Protein AF-A0A7W6ZSQ0-F1 (afdb_monomer)

Solvent-accessible surface area (backbone atoms only — not comparable to full-atom values): 3936 Å² total; per-residue (Å²): 134,84,81,81,80,75,52,74,67,54,51,51,51,52,53,51,52,55,49,51,50,55,51,52,53,51,50,39,51,76,72,48,70,43,54,66,58,48,71,68,46,81,78,90,61,44,75,64,59,50,48,52,51,53,55,52,67,74,60,69,66,96,124

Radius of gyration: 15.47 Å; Cα contacts (8 Å, |Δi|>4): 13; chains: 1; bounding box: 32×31×36 Å

InterPro domains:
  IPR036271 Tetracyclin repressor-like, C-terminal domain superfamily [SSF48498] (4-58)

Secondary structure (DSSP, 8-state):
----PPPHHHHHHHHHHHHHHHHHHHHHHHTTTTHHHHHHSSSS--HHHHHHHHHHHHT----

Structure (mmCIF, N/CA/C/O backbone):
data_AF-A0A7W6ZSQ0-F1
#
_entry.id   AF-A0A7W6ZSQ0-F1
#
loop_
_atom_site.group_PDB
_atom_site.id
_atom_site.type_symbol
_atom_site.label_atom_id
_atom_site.label_alt_id
_atom_site.label_comp_id
_atom_site.label_asym_id
_atom_site.label_entity_id
_atom_site.label_seq_id
_atom_site.pdbx_PDB_ins_code
_atom_site.Cartn_x
_atom_site.Cartn_y
_atom_site.Cartn_z
_atom_site.occupancy
_atom_site.B_iso_or_equiv
_atom_site.auth_seq_id
_atom_site.auth_comp_id
_atom_site.auth_asym_id
_atom_site.auth_atom_id
_atom_site.pdbx_PDB_model_num
ATOM 1 N N . MET A 1 1 ? 17.410 -22.394 -17.258 1.00 43.72 1 MET A N 1
ATOM 2 C CA . MET A 1 1 ? 16.504 -21.260 -17.551 1.00 43.72 1 MET A CA 1
ATOM 3 C C . MET A 1 1 ? 17.346 -19.991 -17.639 1.00 43.72 1 MET A C 1
ATOM 5 O O . MET A 1 1 ? 18.154 -19.765 -16.749 1.00 43.72 1 MET A O 1
ATOM 9 N N . ARG A 1 2 ? 17.281 -19.221 -18.735 1.00 49.22 2 ARG A N 1
ATOM 10 C CA . ARG A 1 2 ? 18.055 -17.971 -18.879 1.00 49.22 2 ARG A CA 1
ATOM 11 C C . ARG A 1 2 ? 17.271 -16.847 -18.198 1.00 49.22 2 ARG A C 1
ATOM 13 O O . ARG A 1 2 ? 16.159 -16.567 -18.628 1.00 49.22 2 ARG A O 1
ATOM 20 N N . ALA A 1 3 ? 17.839 -16.213 -17.172 1.00 61.62 3 ALA A N 1
ATOM 21 C CA . ALA A 1 3 ? 17.230 -15.041 -16.548 1.00 61.62 3 ALA A CA 1
ATOM 22 C C . ALA A 1 3 ? 17.056 -13.928 -17.598 1.00 61.62 3 ALA A C 1
ATOM 24 O O . ALA A 1 3 ? 18.026 -13.501 -18.236 1.00 61.62 3 ALA A O 1
ATOM 25 N N . ARG A 1 4 ? 15.813 -13.485 -17.811 1.00 76.12 4 ARG A N 1
ATOM 26 C CA . ARG A 1 4 ? 15.485 -12.345 -18.674 1.00 76.12 4 ARG A CA 1
ATOM 27 C C . ARG A 1 4 ? 16.091 -11.096 -18.031 1.00 76.12 4 ARG A C 1
ATOM 29 O O . ARG A 1 4 ? 15.651 -10.679 -16.966 1.00 76.12 4 ARG A O 1
ATOM 36 N N . ARG A 1 5 ? 17.108 -10.497 -18.656 1.00 83.69 5 ARG A 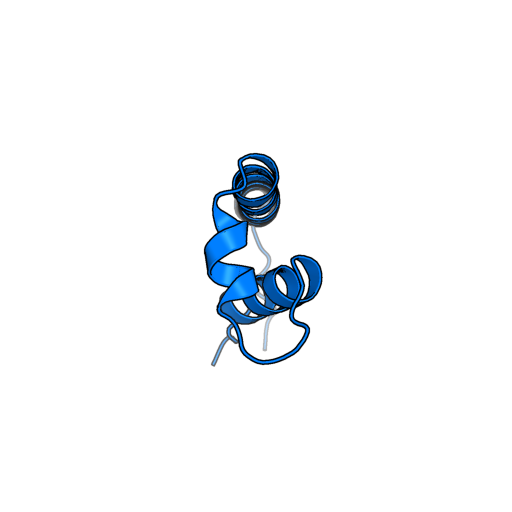N 1
ATOM 37 C CA . ARG A 1 5 ? 17.624 -9.202 -18.190 1.00 83.69 5 ARG A CA 1
ATOM 38 C C . ARG A 1 5 ? 16.579 -8.130 -18.485 1.00 83.69 5 ARG A C 1
ATOM 40 O O . ARG A 1 5 ? 16.165 -7.990 -19.635 1.00 83.69 5 ARG A O 1
ATOM 47 N N . LEU A 1 6 ? 16.169 -7.404 -17.452 1.00 85.88 6 LEU A N 1
ATOM 48 C CA . LEU A 1 6 ? 15.307 -6.236 -17.587 1.00 85.88 6 LEU A CA 1
ATOM 49 C C . LEU A 1 6 ? 16.097 -5.086 -18.219 1.00 85.88 6 LEU A C 1
ATOM 51 O O . LEU A 1 6 ? 17.274 -4.882 -17.913 1.00 85.88 6 LEU A O 1
ATOM 55 N N . SER A 1 7 ? 15.452 -4.329 -19.101 1.00 94.75 7 SER A N 1
ATOM 56 C CA . SER A 1 7 ? 15.992 -3.058 -19.575 1.00 94.75 7 SER A CA 1
ATOM 57 C C . SER A 1 7 ? 15.992 -2.017 -18.443 1.00 94.75 7 SER A C 1
ATOM 59 O O . SER A 1 7 ? 15.214 -2.143 -17.492 1.00 94.75 7 SER A O 1
ATOM 61 N N . PRO A 1 8 ? 16.799 -0.945 -18.538 1.00 95.38 8 PRO A N 1
ATOM 62 C CA . PRO A 1 8 ? 16.755 0.153 -17.570 1.00 95.38 8 PRO A CA 1
ATOM 63 C C . PRO A 1 8 ? 15.352 0.741 -17.367 1.00 95.38 8 PRO A C 1
ATOM 65 O O . P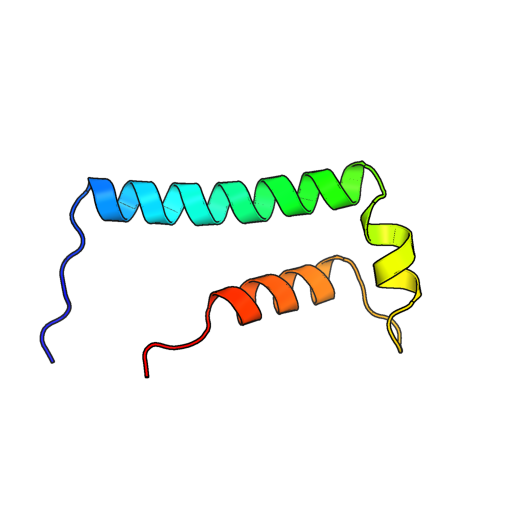RO A 1 8 ? 14.959 0.999 -16.233 1.00 95.38 8 PRO A O 1
ATOM 68 N N . LEU A 1 9 ? 14.564 0.878 -18.441 1.00 95.88 9 LEU A N 1
ATOM 69 C CA . LEU A 1 9 ? 13.178 1.344 -18.351 1.00 95.88 9 LEU A CA 1
ATOM 70 C C . LEU A 1 9 ? 12.293 0.359 -17.575 1.00 95.88 9 LEU A C 1
ATOM 72 O O . LEU A 1 9 ? 11.479 0.786 -16.766 1.00 95.88 9 LEU A O 1
ATOM 76 N N . GLN A 1 10 ? 12.463 -0.950 -17.788 1.00 94.12 10 GLN A N 1
ATOM 77 C CA . GLN A 1 10 ? 11.709 -1.971 -17.055 1.00 94.12 10 GLN A CA 1
ATOM 78 C C . GLN A 1 10 ? 12.057 -1.977 -15.562 1.00 94.12 10 GLN A C 1
ATOM 80 O O . GLN A 1 10 ? 11.160 -2.109 -14.735 1.00 94.12 10 GLN A O 1
ATOM 85 N N . MET A 1 11 ? 13.331 -1.780 -15.208 1.00 93.19 11 MET A N 1
ATOM 86 C CA . MET A 1 11 ? 13.740 -1.631 -13.806 1.00 93.19 11 MET A CA 1
ATOM 87 C C . MET A 1 11 ? 13.137 -0.371 -13.173 1.00 93.19 11 MET A C 1
ATOM 89 O O . MET A 1 11 ? 12.595 -0.440 -12.072 1.00 93.19 11 MET A O 1
ATOM 93 N N . ALA A 1 12 ? 13.180 0.766 -13.878 1.00 96.19 12 ALA A N 1
ATOM 94 C CA . ALA A 1 12 ? 12.581 2.012 -13.401 1.00 96.19 12 ALA A CA 1
ATOM 95 C C . ALA A 1 12 ? 11.064 1.870 -13.210 1.00 96.19 12 ALA A C 1
ATOM 97 O O . ALA A 1 12 ? 10.547 2.227 -12.157 1.00 96.19 12 ALA A O 1
ATOM 98 N N . ALA A 1 13 ? 10.363 1.275 -14.179 1.00 95.31 13 ALA A N 1
ATOM 99 C CA . ALA 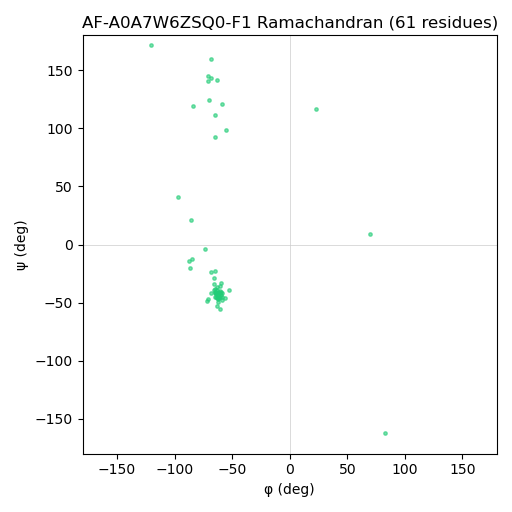A 1 13 ? 8.928 1.025 -14.091 1.00 95.31 13 ALA A CA 1
ATOM 100 C C . ALA A 1 13 ? 8.570 0.118 -12.904 1.00 95.31 13 ALA A C 1
ATOM 102 O O . ALA A 1 13 ? 7.615 0.406 -12.185 1.00 95.31 13 ALA A O 1
ATOM 103 N N . GLN A 1 14 ? 9.353 -0.938 -12.656 1.00 92.56 14 GLN A N 1
ATOM 104 C CA . GLN A 1 14 ? 9.150 -1.819 -11.505 1.00 92.56 14 GLN A CA 1
ATOM 105 C C . GLN A 1 14 ? 9.329 -1.068 -10.177 1.00 92.56 14 GLN A C 1
ATOM 107 O O . GLN A 1 14 ? 8.489 -1.193 -9.287 1.00 92.56 14 GLN A O 1
ATOM 112 N N . ALA A 1 15 ? 10.384 -0.258 -10.050 1.00 92.62 15 ALA A N 1
ATOM 113 C CA . ALA A 1 15 ? 10.612 0.549 -8.853 1.00 92.62 15 ALA A CA 1
ATOM 114 C C . ALA A 1 15 ? 9.480 1.564 -8.632 1.00 92.62 15 ALA A C 1
ATOM 116 O O . ALA A 1 15 ? 8.933 1.649 -7.533 1.00 92.62 15 ALA A O 1
ATOM 117 N N . THR A 1 16 ? 9.074 2.281 -9.685 1.00 96.56 16 THR A N 1
ATOM 118 C CA . THR A 1 16 ? 7.963 3.236 -9.621 1.00 96.56 16 THR A CA 1
ATOM 119 C C . THR A 1 16 ? 6.662 2.556 -9.214 1.00 96.56 16 THR A C 1
ATOM 121 O O . THR A 1 16 ? 5.975 3.079 -8.346 1.00 96.56 16 THR A O 1
ATOM 124 N N . ALA A 1 17 ? 6.341 1.380 -9.760 1.00 94.12 17 ALA A N 1
ATOM 125 C CA . ALA A 1 17 ? 5.130 0.648 -9.389 1.00 94.12 17 ALA A CA 1
ATOM 126 C C . ALA A 1 17 ? 5.107 0.284 -7.894 1.00 94.12 17 ALA A C 1
ATOM 128 O O . ALA A 1 17 ? 4.100 0.507 -7.221 1.00 94.12 1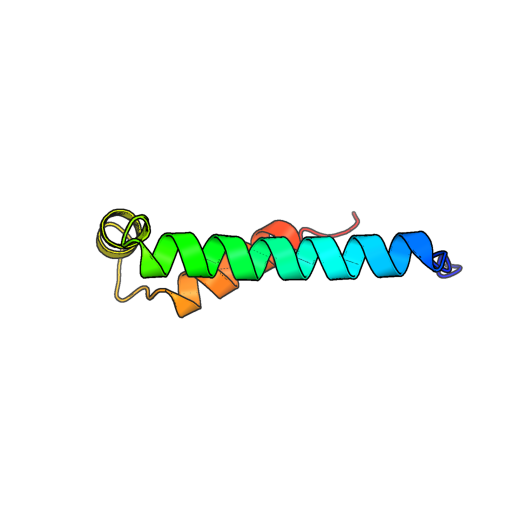7 ALA A O 1
ATOM 129 N N . LEU A 1 18 ? 6.228 -0.212 -7.356 1.00 93.31 18 LEU A N 1
ATOM 130 C CA . LEU A 1 18 ? 6.349 -0.535 -5.931 1.00 93.31 18 LEU A CA 1
ATOM 131 C C . LEU A 1 18 ? 6.233 0.714 -5.047 1.00 93.31 18 LEU A C 1
ATOM 133 O O . LEU A 1 18 ? 5.538 0.684 -4.032 1.00 93.31 18 LEU A O 1
ATOM 137 N N . TRP A 1 19 ? 6.866 1.824 -5.433 1.00 96.06 19 TRP A N 1
ATOM 138 C CA . TRP A 1 19 ? 6.749 3.084 -4.696 1.00 96.06 19 TRP A CA 1
ATOM 139 C C . TRP A 1 19 ? 5.337 3.653 -4.731 1.00 96.06 19 TRP A C 1
ATOM 141 O O . TRP A 1 19 ? 4.827 4.050 -3.688 1.00 96.06 19 TRP A O 1
ATOM 151 N N . SER A 1 20 ? 4.690 3.664 -5.898 1.00 97.06 20 SER A N 1
ATOM 152 C CA . SER A 1 20 ? 3.305 4.113 -6.037 1.00 97.06 20 SER A CA 1
ATOM 153 C C . SER A 1 20 ? 2.366 3.289 -5.165 1.00 97.06 20 SER A C 1
ATOM 155 O O . SER A 1 20 ? 1.516 3.865 -4.496 1.00 97.06 20 SER A O 1
ATOM 157 N N . LEU A 1 21 ? 2.555 1.969 -5.102 1.00 96.00 21 LEU A N 1
ATOM 158 C CA . LEU A 1 21 ? 1.756 1.097 -4.246 1.00 96.00 21 LEU A CA 1
ATOM 159 C C . LEU A 1 21 ? 1.882 1.471 -2.763 1.00 96.00 21 LEU A C 1
ATOM 161 O O . LEU A 1 21 ? 0.872 1.733 -2.110 1.00 96.00 21 LEU A O 1
ATOM 165 N N . VAL A 1 22 ? 3.110 1.506 -2.234 1.00 95.88 22 VAL A N 1
ATOM 166 C CA . VAL A 1 22 ? 3.356 1.814 -0.815 1.00 95.88 22 VAL A CA 1
ATOM 167 C C . VAL A 1 22 ? 2.883 3.230 -0.483 1.00 95.88 22 VAL A C 1
ATOM 169 O O . VAL A 1 22 ? 2.244 3.445 0.545 1.00 95.88 22 VAL A O 1
ATOM 172 N N . HIS A 1 23 ? 3.140 4.191 -1.373 1.00 97.44 23 HIS A N 1
ATOM 173 C CA . HIS A 1 23 ? 2.699 5.570 -1.203 1.00 97.44 23 HIS A CA 1
ATOM 174 C C . HIS A 1 23 ? 1.169 5.684 -1.170 1.00 97.44 23 HIS A C 1
ATOM 176 O O . HIS A 1 23 ? 0.624 6.282 -0.246 1.00 97.44 23 HIS A O 1
ATOM 182 N N . SER A 1 24 ? 0.456 5.087 -2.129 1.00 97.19 24 SER A N 1
ATOM 183 C CA . SER A 1 24 ? -1.010 5.108 -2.147 1.00 97.19 24 SER A CA 1
ATOM 184 C C . SER A 1 24 ? -1.614 4.394 -0.939 1.00 97.19 24 SER A C 1
ATOM 186 O O . SER A 1 24 ? -2.579 4.899 -0.371 1.00 97.19 24 SER A O 1
ATOM 188 N N . PHE A 1 25 ? -1.039 3.269 -0.500 1.00 97.75 25 PHE A N 1
ATOM 189 C CA . PHE A 1 25 ? -1.462 2.601 0.733 1.00 97.75 25 PHE A CA 1
ATOM 190 C C . PHE A 1 25 ? -1.319 3.523 1.951 1.00 97.75 25 PHE A C 1
ATOM 192 O O . PHE A 1 25 ? -2.270 3.691 2.715 1.00 97.75 25 PHE A O 1
ATOM 199 N N . ALA A 1 26 ? -0.163 4.178 2.097 1.00 97.50 26 ALA A N 1
ATOM 200 C CA . ALA A 1 26 ? 0.078 5.126 3.179 1.00 97.50 26 ALA A CA 1
ATOM 201 C C . ALA A 1 26 ? -0.913 6.301 3.146 1.00 97.50 26 ALA A C 1
ATOM 203 O O . ALA A 1 26 ? -1.439 6.678 4.190 1.00 97.50 26 ALA A O 1
ATOM 204 N N . MET A 1 27 ? -1.233 6.837 1.963 1.00 98.50 27 MET A N 1
ATOM 205 C CA . MET A 1 27 ? -2.241 7.895 1.824 1.00 98.50 27 MET A CA 1
ATOM 206 C C . MET A 1 27 ? -3.631 7.427 2.266 1.00 98.50 27 MET A C 1
ATOM 208 O O . MET A 1 27 ? -4.284 8.119 3.042 1.00 98.50 27 MET A O 1
ATOM 212 N N . LEU A 1 28 ? -4.062 6.224 1.868 1.00 98.12 28 LEU A N 1
ATOM 213 C CA . LEU A 1 28 ? -5.340 5.654 2.313 1.00 98.12 28 LEU A CA 1
ATOM 214 C C . LEU A 1 28 ? -5.407 5.483 3.840 1.00 98.12 28 LEU A C 1
ATOM 216 O O . LEU A 1 28 ? -6.474 5.665 4.433 1.00 98.12 28 LEU A O 1
ATOM 220 N N . LEU A 1 29 ? -4.284 5.138 4.474 1.00 97.19 29 LEU A N 1
ATOM 221 C CA . LEU A 1 29 ? -4.186 5.014 5.926 1.00 97.19 29 LEU A CA 1
ATOM 222 C C . LEU A 1 29 ? -4.230 6.383 6.621 1.00 97.19 29 LEU A C 1
ATOM 224 O O . LEU A 1 29 ? -5.012 6.563 7.552 1.00 97.19 29 LEU A O 1
ATOM 228 N N . LEU A 1 30 ? -3.438 7.353 6.152 1.00 97.81 30 LEU A N 1
ATOM 229 C CA . LEU A 1 30 ? -3.382 8.713 6.706 1.00 97.81 30 LEU A CA 1
ATOM 230 C C . LEU A 1 30 ? -4.718 9.450 6.570 1.00 97.81 30 LEU A C 1
ATOM 232 O O . LEU A 1 30 ? -5.130 10.165 7.480 1.00 97.81 30 LEU A O 1
ATOM 236 N N . GLU A 1 31 ? -5.427 9.233 5.464 1.00 98.12 31 GLU A N 1
ATOM 237 C CA . GLU A 1 31 ? -6.781 9.748 5.243 1.00 98.12 31 GLU A CA 1
ATOM 238 C C . GLU A 1 31 ? -7.843 9.005 6.078 1.00 98.12 31 GLU A C 1
ATOM 240 O O . GLU A 1 31 ? -9.026 9.342 6.031 1.00 98.12 31 GLU A O 1
ATOM 245 N N . GLY A 1 32 ? -7.457 7.964 6.824 1.00 97.44 32 GLY A N 1
ATOM 246 C CA . GLY A 1 32 ? -8.350 7.152 7.650 1.00 97.44 32 GLY A CA 1
ATOM 247 C C . GLY A 1 32 ? -9.315 6.270 6.855 1.00 97.44 32 GLY A C 1
ATOM 248 O O . GLY A 1 32 ? -10.209 5.653 7.438 1.00 97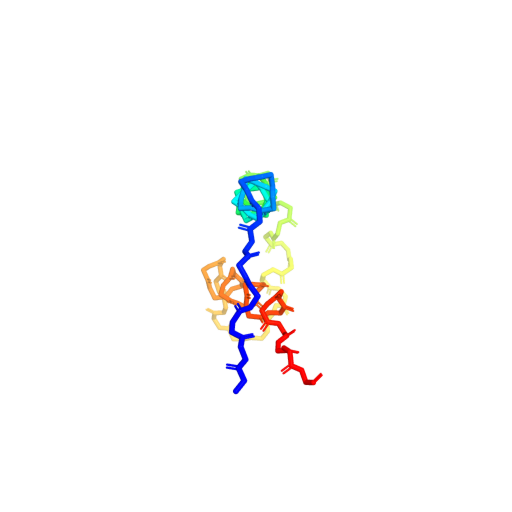.44 32 GLY A O 1
ATOM 249 N N . ARG A 1 33 ? -9.141 6.169 5.532 1.00 97.31 33 ARG A N 1
ATOM 250 C CA . ARG A 1 33 ? -10.037 5.427 4.633 1.00 97.31 33 ARG A CA 1
ATOM 251 C C . ARG A 1 33 ? -9.982 3.917 4.860 1.00 97.31 33 ARG A C 1
ATOM 253 O O . ARG A 1 33 ? -10.960 3.232 4.574 1.00 97.31 33 ARG A O 1
ATOM 260 N N . LEU A 1 34 ? -8.881 3.403 5.412 1.00 96.81 34 LEU A N 1
ATOM 261 C CA . LEU A 1 34 ? -8.732 1.982 5.750 1.00 96.81 34 LEU A CA 1
ATOM 262 C C . LEU A 1 34 ? -9.243 1.624 7.151 1.00 96.81 34 LEU A C 1
AT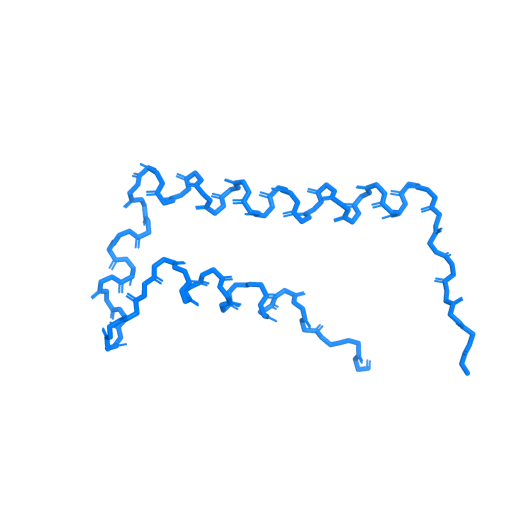OM 264 O O . LEU A 1 34 ? -9.457 0.448 7.431 1.00 96.81 34 LEU A O 1
ATOM 268 N N . ASN A 1 35 ? -9.495 2.603 8.025 1.00 94.00 35 ASN A N 1
ATOM 269 C CA . ASN A 1 35 ? -9.785 2.346 9.441 1.00 94.00 35 ASN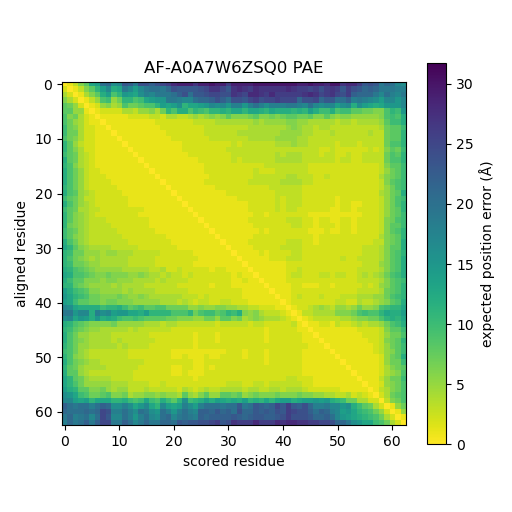 A CA 1
ATOM 270 C C . ASN A 1 35 ? -11.035 1.484 9.655 1.00 94.00 35 ASN A C 1
ATOM 272 O O . ASN A 1 35 ? -11.055 0.630 10.539 1.00 94.00 35 ASN A O 1
ATOM 276 N N . GLY A 1 36 ? -12.087 1.718 8.863 1.00 94.38 36 GLY A N 1
ATOM 277 C CA . GLY A 1 36 ? -13.314 0.923 8.926 1.00 94.38 36 GLY A CA 1
ATOM 278 C C . GLY A 1 36 ? -13.100 -0.508 8.437 1.00 94.38 36 GLY A C 1
ATOM 279 O O . GLY A 1 36 ? -13.564 -1.446 9.077 1.00 94.38 36 GLY A O 1
ATOM 280 N N . MET A 1 37 ? -12.345 -0.670 7.346 1.00 94.56 37 MET A N 1
ATOM 281 C CA . MET A 1 37 ? -12.005 -1.979 6.789 1.00 94.56 37 MET A CA 1
ATOM 282 C C . MET A 1 37 ? -11.169 -2.794 7.776 1.00 94.56 37 MET A C 1
ATOM 284 O O . MET A 1 37 ? -11.581 -3.894 8.123 1.00 94.56 37 MET A O 1
ATOM 288 N N . ILE A 1 38 ? -10.061 -2.240 8.282 1.00 95.81 38 ILE A N 1
ATOM 289 C CA . ILE A 1 38 ? -9.171 -2.921 9.239 1.00 95.81 38 ILE A CA 1
ATOM 290 C C . ILE A 1 38 ? -9.959 -3.359 10.478 1.00 95.81 38 ILE A C 1
ATOM 292 O O . ILE A 1 38 ? -9.889 -4.513 10.875 1.00 95.81 38 ILE A O 1
ATOM 296 N N . ARG A 1 39 ? -10.802 -2.479 11.034 1.00 93.75 39 ARG A N 1
ATOM 297 C CA . ARG A 1 39 ? -11.632 -2.792 12.211 1.00 93.75 39 ARG A CA 1
ATOM 298 C C . ARG A 1 39 ? -12.679 -3.883 11.962 1.00 93.75 39 ARG A C 1
ATOM 300 O O . ARG A 1 39 ? -13.171 -4.475 12.915 1.00 93.75 39 ARG A O 1
ATOM 307 N N . SER A 1 40 ? -13.072 -4.101 10.709 1.00 94.75 40 SER A N 1
ATOM 308 C CA . SER A 1 40 ? -14.028 -5.151 10.341 1.00 94.75 40 SER A CA 1
ATOM 309 C C . SER A 1 40 ? -13.378 -6.520 10.139 1.00 94.75 40 SER A C 1
ATOM 311 O O . SER A 1 40 ? -14.096 -7.516 10.048 1.00 94.75 40 SER A O 1
ATOM 313 N N . LEU A 1 41 ? -12.043 -6.577 10.052 1.00 94.62 41 LEU A N 1
ATOM 314 C CA . LEU A 1 41 ? -11.325 -7.835 9.911 1.00 94.62 41 LEU A CA 1
ATOM 315 C C . LEU A 1 41 ? -11.395 -8.634 11.222 1.00 94.62 41 LEU A C 1
ATOM 317 O O . LEU A 1 41 ? -11.422 -8.049 12.306 1.00 94.62 41 LEU A O 1
ATOM 321 N N . PRO A 1 42 ? -11.464 -9.972 11.140 1.00 91.25 42 PRO A N 1
ATOM 322 C CA . PRO A 1 42 ? -11.435 -10.815 12.324 1.00 91.25 42 PRO A CA 1
ATOM 323 C C . PRO A 1 42 ? -10.057 -10.759 12.994 1.00 91.25 42 PRO A C 1
ATOM 325 O O . PRO A 1 42 ? -9.037 -10.769 12.314 1.00 91.25 42 PRO A O 1
ATOM 328 N N . GLY A 1 43 ? -10.033 -10.790 14.326 1.00 86.81 43 GLY A N 1
ATOM 329 C CA . GLY A 1 43 ? -8.793 -10.795 15.106 1.00 86.81 43 GLY A CA 1
ATOM 330 C C . GLY A 1 43 ? -8.194 -9.403 15.313 1.00 86.81 43 GLY A C 1
ATOM 331 O O . GLY A 1 43 ? -8.877 -8.392 15.170 1.00 86.81 43 GLY A O 1
ATOM 332 N N . ASP A 1 44 ? -6.912 -9.372 15.671 1.00 88.94 44 ASP A N 1
ATOM 333 C CA . ASP A 1 44 ? -6.166 -8.148 15.992 1.00 88.94 44 ASP A CA 1
ATOM 334 C C . ASP A 1 44 ? -5.359 -7.641 14.782 1.00 88.94 44 ASP A C 1
ATOM 336 O O . ASP A 1 44 ? -4.201 -7.241 14.905 1.00 88.94 44 ASP A O 1
ATOM 340 N N . GLU A 1 45 ? -5.954 -7.700 13.586 1.00 94.94 45 GLU A N 1
ATOM 341 C CA . GLU A 1 45 ? -5.295 -7.264 12.354 1.00 94.94 45 GLU A CA 1
ATOM 342 C C . GLU A 1 45 ? -4.976 -5.764 12.389 1.00 94.94 45 GLU A C 1
ATOM 344 O O . GLU A 1 45 ? -5.749 -4.929 12.869 1.00 94.94 45 GLU A O 1
ATOM 349 N N . THR A 1 46 ? -3.813 -5.411 11.849 1.00 95.00 46 THR A N 1
ATOM 350 C CA . THR A 1 46 ? -3.263 -4.056 11.884 1.00 95.00 46 THR A CA 1
ATOM 351 C C . THR A 1 46 ? -3.043 -3.524 10.472 1.00 95.00 46 THR A C 1
ATOM 353 O O . THR A 1 46 ? -3.159 -4.237 9.476 1.00 95.00 46 THR A O 1
ATOM 356 N N . ALA A 1 47 ? -2.709 -2.238 10.365 1.00 95.69 47 ALA A N 1
ATOM 357 C CA . ALA A 1 47 ? -2.297 -1.669 9.087 1.00 95.69 47 ALA A CA 1
ATOM 358 C C . ALA A 1 47 ? -1.047 -2.368 8.518 1.00 95.69 47 ALA A C 1
ATOM 360 O O . ALA A 1 47 ? -0.944 -2.517 7.303 1.00 95.69 47 ALA A O 1
ATOM 361 N N . ASP A 1 48 ? -0.143 -2.834 9.384 1.00 95.25 48 ASP A N 1
ATOM 362 C CA . ASP A 1 48 ? 1.084 -3.521 8.979 1.00 95.25 48 ASP A CA 1
ATOM 363 C C . ASP A 1 48 ? 0.778 -4.917 8.425 1.00 95.25 48 ASP A C 1
ATOM 365 O O . ASP A 1 48 ? 1.223 -5.250 7.329 1.00 95.25 48 ASP A O 1
ATOM 369 N N . SER A 1 49 ? -0.064 -5.702 9.109 1.00 95.31 49 SER A N 1
ATOM 370 C CA . SER A 1 49 ? -0.458 -7.0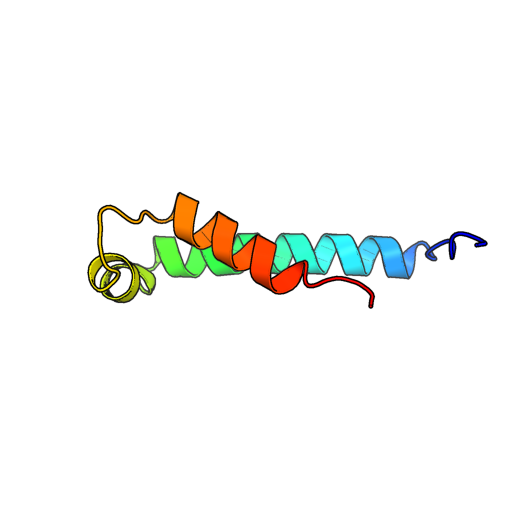26 8.607 1.00 95.31 49 SER A CA 1
ATOM 371 C C . SER A 1 49 ? -1.276 -6.933 7.315 1.00 95.31 49 SER A C 1
ATOM 373 O O . SER A 1 49 ? -1.107 -7.748 6.404 1.00 95.31 49 SER A O 1
ATOM 375 N N . LEU A 1 50 ? -2.097 -5.887 7.170 1.00 95.69 50 LEU A N 1
ATOM 376 C CA . LEU A 1 50 ? -2.779 -5.592 5.912 1.00 95.69 50 LEU A CA 1
ATOM 377 C C . LEU A 1 50 ? -1.791 -5.218 4.793 1.00 95.69 50 LEU A C 1
ATOM 379 O O . LEU A 1 50 ? -1.964 -5.671 3.661 1.00 95.69 50 LEU A O 1
ATOM 383 N N . LEU A 1 51 ? -0.762 -4.413 5.078 1.00 95.31 51 LEU A N 1
ATOM 384 C CA . LEU A 1 51 ? 0.267 -4.063 4.094 1.00 95.31 51 LEU A CA 1
ATOM 385 C C . LEU A 1 51 ? 1.039 -5.304 3.633 1.00 95.31 51 LEU A C 1
ATOM 387 O O . LEU A 1 51 ? 1.246 -5.483 2.431 1.00 95.31 51 LEU A O 1
ATOM 391 N N . ASP A 1 52 ? 1.404 -6.185 4.563 1.00 94.12 52 ASP A N 1
ATOM 392 C CA . ASP A 1 52 ? 2.047 -7.461 4.251 1.00 94.12 52 ASP A CA 1
ATOM 393 C C . ASP A 1 52 ? 1.167 -8.320 3.331 1.00 94.12 52 ASP A C 1
ATOM 395 O O . ASP A 1 52 ? 1.643 -8.828 2.310 1.00 94.12 52 ASP A O 1
ATOM 399 N N . ALA A 1 53 ? -0.135 -8.415 3.625 1.00 94.31 53 ALA A N 1
ATOM 400 C CA . ALA A 1 53 ? -1.093 -9.132 2.785 1.00 94.31 53 ALA A CA 1
ATOM 401 C C . ALA A 1 53 ? -1.228 -8.515 1.378 1.00 94.31 53 ALA A C 1
ATOM 403 O O . ALA A 1 53 ? -1.259 -9.245 0.384 1.00 94.31 53 ALA A O 1
ATOM 404 N N . VAL A 1 54 ? -1.250 -7.182 1.260 1.00 94.06 54 VAL A N 1
ATOM 405 C CA . VAL A 1 54 ? -1.280 -6.474 -0.035 1.00 94.06 54 VAL A CA 1
ATOM 406 C C . VAL A 1 54 ? -0.022 -6.768 -0.855 1.00 94.06 54 VAL A C 1
ATOM 408 O O . VAL A 1 54 ? -0.113 -7.077 -2.046 1.00 94.06 54 VAL A O 1
ATOM 411 N N . LEU A 1 55 ? 1.158 -6.709 -0.233 1.00 93.06 55 LEU A N 1
ATOM 412 C CA . LEU A 1 55 ? 2.423 -7.010 -0.904 1.00 93.06 55 LEU A CA 1
ATOM 413 C C . LEU A 1 55 ? 2.493 -8.475 -1.345 1.00 93.06 55 LEU A C 1
ATOM 415 O O . LEU A 1 55 ? 2.986 -8.753 -2.438 1.00 93.06 55 LEU A O 1
ATOM 419 N N . ALA A 1 56 ? 1.980 -9.403 -0.537 1.00 91.50 56 ALA A N 1
ATOM 420 C CA . AL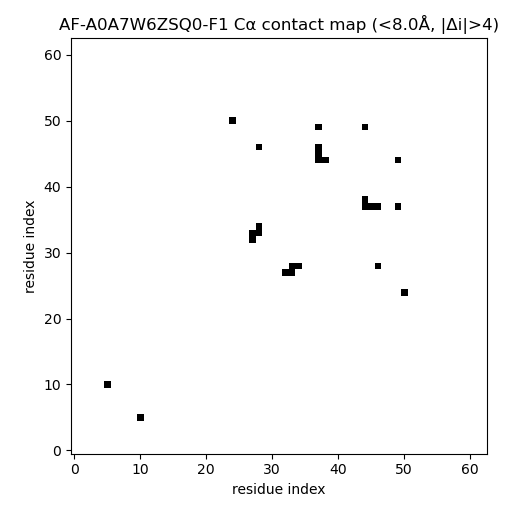A A 1 56 ? 1.881 -10.813 -0.902 1.00 91.50 56 ALA A CA 1
ATOM 421 C C . ALA A 1 56 ? 0.934 -11.035 -2.096 1.00 91.50 56 ALA A C 1
ATOM 423 O O . ALA A 1 56 ? 1.281 -11.774 -3.015 1.00 91.50 56 ALA A O 1
ATOM 424 N N . ALA A 1 57 ? -0.210 -10.345 -2.136 1.00 89.75 57 ALA A N 1
ATOM 425 C CA . ALA A 1 57 ? -1.187 -10.451 -3.223 1.00 89.75 57 ALA A CA 1
ATOM 426 C C . ALA A 1 57 ? -0.666 -9.924 -4.573 1.00 89.75 57 ALA A C 1
ATOM 428 O O . ALA A 1 57 ? -1.083 -10.390 -5.629 1.00 89.75 57 ALA A O 1
ATOM 429 N N . ILE A 1 58 ? 0.257 -8.960 -4.557 1.00 84.06 58 ILE A N 1
ATOM 430 C CA . ILE A 1 58 ? 0.873 -8.412 -5.779 1.00 84.06 58 ILE A CA 1
ATOM 431 C C . ILE A 1 58 ? 2.089 -9.240 -6.208 1.00 84.06 58 ILE A C 1
ATOM 433 O O . ILE A 1 58 ? 2.485 -9.222 -7.371 1.00 84.06 58 ILE A O 1
ATOM 437 N N . ARG A 1 59 ? 2.661 -10.016 -5.283 1.00 71.19 59 ARG A N 1
ATOM 438 C CA . ARG A 1 59 ? 3.747 -10.968 -5.534 1.00 71.19 59 ARG A CA 1
ATOM 439 C C . ARG A 1 59 ? 3.252 -12.341 -6.000 1.00 71.19 59 ARG A C 1
ATOM 441 O O . ARG A 1 59 ? 4.005 -13.304 -5.872 1.00 71.19 59 ARG A O 1
ATOM 448 N N . VAL A 1 60 ? 2.030 -12.459 -6.532 1.00 51.53 60 VAL A N 1
ATOM 449 C CA . VAL A 1 60 ? 1.517 -13.731 -7.072 1.00 51.53 60 VAL A CA 1
ATOM 450 C C . VAL A 1 60 ? 2.343 -14.154 -8.295 1.00 51.53 60 VAL A C 1
ATOM 452 O O . VAL A 1 60 ? 2.137 -13.685 -9.408 1.00 51.53 60 VAL A O 1
ATOM 455 N N . VAL A 1 61 ? 3.353 -14.961 -7.962 1.00 46.22 61 VAL A N 1
ATOM 456 C CA . VAL A 1 61 ? 4.004 -16.101 -8.619 1.00 46.22 61 VAL A CA 1
ATOM 457 C C . VAL A 1 61 ? 3.859 -16.186 -10.140 1.00 46.22 61 VAL A C 1
ATOM 459 O O . VAL A 1 61 ? 2.774 -16.403 -10.671 1.00 46.22 61 VAL A O 1
ATOM 462 N N . ASP A 1 62 ? 5.010 -16.091 -10.813 1.00 44.34 62 ASP A N 1
ATOM 463 C CA . ASP A 1 62 ? 5.253 -16.716 -12.113 1.00 44.34 62 ASP A CA 1
ATOM 464 C C . ASP A 1 62 ? 4.979 -18.236 -11.994 1.00 44.34 62 ASP A C 1
ATOM 466 O O . ASP A 1 62 ? 5.842 -18.968 -11.502 1.00 44.34 62 ASP A O 1
ATOM 470 N N . ASP A 1 63 ? 3.791 -18.693 -12.405 1.00 39.16 63 ASP A N 1
ATOM 471 C CA . ASP A 1 63 ? 3.523 -20.092 -12.795 1.00 39.16 63 ASP A CA 1
ATOM 472 C C . ASP A 1 63 ? 3.765 -20.279 -14.306 1.00 39.16 63 ASP A C 1
ATOM 474 O O . ASP A 1 63 ? 3.286 -19.435 -15.105 1.00 39.16 63 ASP A O 1
#

Organism: NCBI:txid29450

Foldseek 3Di:
DDPDDDDPVRVVVVVVVVVVVVVVLVVCVVVVVCVVVQVPDPDDGDSVNVVVVVVVVVVPDDD

Sequence (63 aa):
MRARRLSPLQMAAQATALWSLVHSFAMLLLEGRLNGMIRSLPGDETADSLLDAVLAAIRVVDD

pLDDT: mean 88.57, std 15.29, range [39.16, 98.5]

Mean predicted aligned error: 5.77 Å